Protein AF-A0A538L6X6-F1 (afdb_monomer_lite)

Foldseek 3Di:
DDPLLVVLVVLLCVPVVDDDPLSVQLVVCSVVVNLVSNVVSLVVDDDDPVSSVVNVVSSVVSNVVCVVVVD

Secondary structure (DSSP, 8-state):
--HHHHHHHHHHHHH--S--HHHHHHHHHHHTT-HHHHHHHHHTS---HHHHHHHHHHHHHHHHHHHHHT-

Radius of gyration: 11.32 Å; chains: 1; bounding box: 27×19×31 Å

Structure (mmCIF, N/CA/C/O backbone):
data_AF-A0A538L6X6-F1
#
_entry.id   AF-A0A538L6X6-F1
#
loop_
_atom_site.group_PDB
_atom_site.id
_atom_site.type_symbol
_atom_site.label_atom_id
_atom_site.label_alt_id
_atom_site.label_comp_id
_atom_site.label_asym_id
_atom_site.label_entity_id
_atom_site.label_seq_id
_atom_site.pdbx_PDB_ins_code
_atom_site.Cartn_x
_atom_site.Cartn_y
_atom_site.Cartn_z
_atom_site.occupancy
_atom_site.B_iso_or_equiv
_atom_site.auth_seq_id
_atom_site.auth_comp_id
_atom_site.auth_asym_id
_atom_site.auth_atom_id
_atom_site.pdbx_PDB_model_num
ATOM 1 N N . MET A 1 1 ? 10.873 9.516 -10.281 1.00 62.97 1 MET A N 1
ATOM 2 C CA . MET A 1 1 ? 9.738 8.800 -9.664 1.00 62.97 1 MET A CA 1
ATOM 3 C C . MET A 1 1 ? 8.556 8.915 -10.597 1.00 62.97 1 MET A C 1
ATOM 5 O O . MET A 1 1 ? 8.273 10.010 -11.072 1.00 62.97 1 MET A O 1
ATOM 9 N N . GLU A 1 2 ? 7.931 7.790 -10.906 1.00 83.12 2 GLU A N 1
ATOM 10 C CA . GLU A 1 2 ? 6.807 7.715 -11.840 1.00 83.12 2 GLU A CA 1
ATOM 11 C C . GLU A 1 2 ? 5.486 8.083 -11.144 1.00 83.12 2 GLU A C 1
ATOM 13 O O . GLU A 1 2 ? 5.352 7.953 -9.924 1.00 83.12 2 GLU A O 1
ATOM 18 N N . ALA A 1 3 ? 4.496 8.558 -11.907 1.00 87.31 3 ALA A N 1
ATOM 19 C CA . ALA A 1 3 ? 3.262 9.120 -11.343 1.00 87.31 3 ALA A CA 1
ATOM 20 C C . ALA A 1 3 ? 2.481 8.121 -10.461 1.00 87.31 3 ALA A C 1
ATOM 22 O O . ALA A 1 3 ? 1.872 8.522 -9.464 1.00 87.31 3 ALA A O 1
ATOM 23 N N . ALA A 1 4 ? 2.529 6.827 -10.795 1.00 88.06 4 ALA A N 1
ATOM 24 C CA . ALA A 1 4 ? 1.876 5.764 -10.032 1.00 88.06 4 ALA A CA 1
ATOM 25 C C . ALA A 1 4 ? 2.528 5.539 -8.654 1.00 88.06 4 ALA A C 1
ATOM 27 O O . ALA A 1 4 ? 1.828 5.531 -7.644 1.00 88.06 4 ALA A O 1
ATOM 28 N N . GLU A 1 5 ? 3.862 5.466 -8.593 1.00 90.12 5 GLU A N 1
ATOM 29 C CA . GLU A 1 5 ? 4.631 5.316 -7.345 1.00 90.12 5 GLU A CA 1
ATOM 30 C C . GLU A 1 5 ? 4.361 6.488 -6.382 1.00 90.12 5 GLU A C 1
ATOM 32 O O . GLU A 1 5 ? 4.080 6.301 -5.195 1.00 90.12 5 GLU A O 1
ATOM 37 N N . VAL A 1 6 ? 4.366 7.721 -6.906 1.00 92.81 6 VAL A N 1
ATOM 38 C CA . VAL A 1 6 ? 4.062 8.929 -6.119 1.00 92.81 6 VAL A CA 1
ATOM 39 C C . VAL A 1 6 ? 2.626 8.899 -5.595 1.00 92.81 6 VAL A C 1
ATOM 41 O O . VAL A 1 6 ? 2.378 9.263 -4.442 1.00 92.81 6 VAL A O 1
ATOM 44 N N . SER A 1 7 ? 1.680 8.455 -6.424 1.00 93.75 7 SER A N 1
ATOM 45 C CA . SER A 1 7 ? 0.271 8.331 -6.041 1.00 93.75 7 SER A CA 1
ATOM 46 C C . SER A 1 7 ? 0.080 7.304 -4.925 1.00 93.75 7 SER A C 1
ATOM 48 O O . SER A 1 7 ? -0.598 7.606 -3.939 1.00 93.75 7 SER A O 1
ATOM 50 N N . LEU A 1 8 ? 0.746 6.149 -5.022 1.00 93.44 8 LEU A N 1
ATOM 51 C CA . LEU A 1 8 ? 0.737 5.113 -3.991 1.00 93.44 8 LEU A CA 1
ATOM 52 C C . LEU A 1 8 ? 1.316 5.631 -2.670 1.00 93.44 8 LEU A C 1
ATOM 54 O O . LEU A 1 8 ? 0.631 5.595 -1.647 1.00 93.44 8 LEU A O 1
ATOM 58 N N . ARG A 1 9 ? 2.522 6.217 -2.679 1.00 93.62 9 ARG A N 1
ATOM 59 C CA . ARG A 1 9 ? 3.127 6.791 -1.460 1.00 93.62 9 ARG A CA 1
ATOM 60 C C . ARG A 1 9 ? 2.266 7.889 -0.842 1.00 93.62 9 ARG A C 1
ATOM 62 O O . ARG A 1 9 ? 2.119 7.958 0.379 1.00 93.62 9 ARG A O 1
ATOM 69 N N . ARG A 1 10 ? 1.668 8.756 -1.666 1.00 94.62 10 ARG A N 1
ATOM 70 C CA . ARG A 1 10 ? 0.755 9.801 -1.183 1.00 94.62 10 ARG A CA 1
ATOM 71 C C . ARG A 1 10 ? -0.474 9.196 -0.513 1.00 94.62 10 ARG A C 1
ATOM 73 O O . ARG A 1 10 ? -0.901 9.702 0.526 1.00 94.62 10 ARG A O 1
ATOM 80 N N . TRP A 1 11 ? -1.038 8.140 -1.092 1.00 95.12 11 TRP A N 1
ATOM 81 C CA . TRP A 1 11 ? -2.175 7.437 -0.514 1.00 95.12 11 TRP A CA 1
ATOM 82 C C . TRP A 1 11 ? -1.806 6.766 0.814 1.00 95.12 11 TRP A C 1
ATOM 84 O O . TRP A 1 11 ? -2.512 6.986 1.797 1.00 95.12 11 TRP A O 1
ATOM 94 N N . LEU A 1 12 ? -0.668 6.063 0.887 1.00 92.06 12 LEU A N 1
ATOM 95 C CA . LEU A 1 12 ? -0.178 5.424 2.117 1.00 92.06 12 LEU A CA 1
ATOM 96 C C . LEU A 1 12 ? -0.031 6.436 3.254 1.00 92.06 12 LEU A C 1
ATOM 98 O O . LEU A 1 12 ? -0.615 6.259 4.318 1.00 92.06 12 LEU A O 1
ATOM 102 N N . ARG A 1 13 ? 0.628 7.571 2.997 1.00 91.44 13 ARG A N 1
ATOM 103 C CA . ARG A 1 13 ? 0.779 8.654 3.985 1.00 91.44 13 ARG A CA 1
ATOM 104 C C . ARG A 1 13 ? -0.558 9.266 4.417 1.00 91.44 13 ARG A C 1
ATOM 106 O O . ARG A 1 13 ? -0.675 9.786 5.525 1.00 91.44 13 ARG A O 1
ATOM 113 N N . ARG A 1 14 ? -1.567 9.252 3.536 1.00 93.25 14 ARG A N 1
ATOM 114 C CA . ARG A 1 14 ? -2.907 9.798 3.803 1.00 93.25 14 ARG A CA 1
ATOM 115 C C . ARG A 1 14 ? -3.761 8.836 4.629 1.00 93.25 14 ARG A C 1
ATOM 117 O O . ARG A 1 14 ? -4.440 9.304 5.539 1.00 93.25 14 ARG A O 1
ATOM 124 N N . GLN A 1 15 ? -3.761 7.546 4.292 1.00 91.50 15 GLN A N 1
ATOM 125 C CA . GLN A 1 15 ? -4.601 6.535 4.944 1.00 91.50 15 GLN A CA 1
ATOM 126 C C . GLN A 1 15 ? -3.955 5.965 6.209 1.00 91.50 15 GLN A C 1
ATOM 128 O O . GLN A 1 15 ? -4.640 5.762 7.205 1.00 91.50 15 GLN A O 1
ATOM 133 N N . LEU A 1 16 ? -2.634 5.778 6.207 1.00 88.44 16 LEU A N 1
ATOM 134 C CA . LEU A 1 16 ? -1.853 5.226 7.314 1.00 88.44 16 LEU A CA 1
ATOM 135 C C . LEU A 1 16 ? -1.037 6.339 7.986 1.00 88.44 16 LEU A C 1
ATOM 137 O O . LEU A 1 16 ? 0.190 6.328 8.003 1.00 88.44 16 LEU A O 1
ATOM 141 N N . ARG A 1 17 ? -1.722 7.357 8.521 1.00 86.44 17 ARG A N 1
ATOM 142 C CA . ARG A 1 17 ? -1.047 8.527 9.122 1.00 86.44 17 ARG A CA 1
ATOM 143 C C . ARG A 1 17 ? -0.192 8.175 10.337 1.00 86.44 17 ARG A C 1
ATOM 145 O O . ARG A 1 17 ? 0.794 8.863 10.585 1.00 86.44 17 ARG A O 1
ATOM 152 N N . GLN A 1 18 ? -0.579 7.147 11.092 1.00 86.81 18 GLN A N 1
ATOM 153 C CA . GLN A 1 18 ? 0.197 6.696 12.241 1.00 86.81 18 GLN A CA 1
ATOM 154 C C . GLN A 1 18 ? 1.356 5.806 11.782 1.00 86.81 18 GLN A C 1
ATOM 156 O O . GLN A 1 18 ? 1.137 4.899 10.973 1.00 86.81 18 GLN A O 1
ATOM 161 N N . PRO A 1 19 ? 2.588 6.048 12.262 1.00 83.25 19 PRO A N 1
ATOM 162 C CA . PRO A 1 19 ? 3.680 5.113 12.051 1.00 83.25 19 PRO A CA 1
ATOM 163 C C . PRO A 1 19 ? 3.345 3.799 12.760 1.00 83.25 19 PRO A C 1
ATOM 165 O O . PRO A 1 19 ? 2.948 3.778 13.924 1.00 83.25 19 PRO A O 1
ATOM 168 N N . THR A 1 20 ? 3.450 2.703 12.020 1.00 89.50 20 THR A N 1
ATOM 169 C CA . THR A 1 20 ? 3.329 1.340 12.536 1.00 89.50 20 THR A CA 1
ATOM 170 C C . THR A 1 20 ? 4.383 0.495 11.831 1.00 89.50 20 THR A C 1
ATOM 172 O O . THR A 1 20 ? 4.672 0.782 10.666 1.00 89.50 20 THR A O 1
ATOM 175 N N . PRO A 1 21 ? 4.905 -0.572 12.461 1.00 94.00 21 PRO A N 1
ATOM 176 C CA . PRO A 1 21 ? 5.886 -1.440 11.810 1.00 94.00 21 PRO A CA 1
ATOM 177 C C . PRO A 1 21 ? 5.394 -1.974 10.457 1.00 94.00 21 PRO A C 1
ATOM 179 O O . PRO A 1 21 ? 6.134 -2.012 9.481 1.00 94.00 21 PRO A O 1
ATOM 182 N N . LEU A 1 22 ? 4.103 -2.310 10.363 1.00 93.06 22 LEU A N 1
ATOM 183 C CA . LEU A 1 22 ? 3.507 -2.803 9.123 1.00 93.06 22 LEU A CA 1
ATOM 184 C C . LEU A 1 22 ? 3.472 -1.732 8.019 1.00 93.06 22 LEU A C 1
ATOM 186 O O . LEU A 1 22 ? 3.717 -2.042 6.856 1.00 93.06 22 LEU A O 1
ATOM 190 N N . ARG A 1 23 ? 3.198 -0.467 8.371 1.00 93.50 23 ARG A N 1
ATOM 191 C CA . ARG A 1 23 ? 3.267 0.654 7.421 1.00 93.50 23 ARG A CA 1
ATOM 192 C C . ARG A 1 23 ? 4.702 0.883 6.956 1.00 93.50 23 ARG A C 1
ATOM 194 O O . ARG A 1 23 ? 4.908 1.066 5.765 1.00 93.50 23 ARG A O 1
ATOM 201 N N . GLU A 1 24 ? 5.664 0.894 7.872 1.00 94.56 24 GLU A N 1
ATOM 202 C CA . GLU 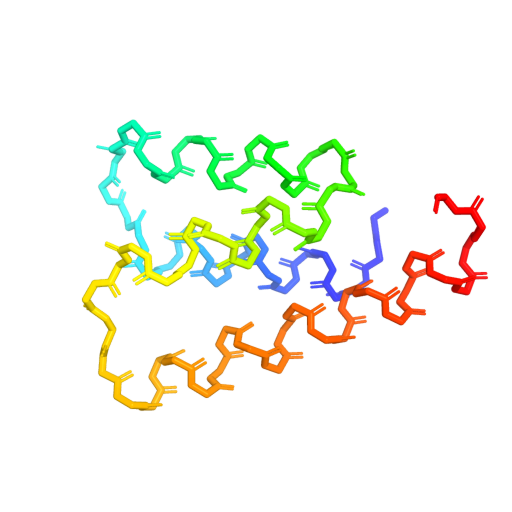A 1 24 ? 7.080 1.108 7.544 1.00 94.56 24 GLU A CA 1
ATOM 203 C C . GLU A 1 24 ? 7.588 0.023 6.590 1.00 94.56 24 GLU A C 1
ATOM 205 O O . GLU A 1 24 ? 8.231 0.331 5.592 1.00 94.56 24 GLU A O 1
ATOM 210 N N . HIS A 1 25 ? 7.207 -1.235 6.827 1.00 96.38 25 HIS A N 1
ATOM 211 C CA . HIS A 1 25 ? 7.514 -2.337 5.916 1.00 96.38 25 HIS A CA 1
ATOM 212 C C . HIS A 1 25 ? 6.859 -2.153 4.543 1.00 96.38 25 HIS A C 1
ATOM 214 O O . HIS A 1 25 ? 7.480 -2.434 3.523 1.00 96.38 25 HIS A O 1
ATOM 220 N N . LEU A 1 26 ? 5.619 -1.656 4.500 1.00 95.75 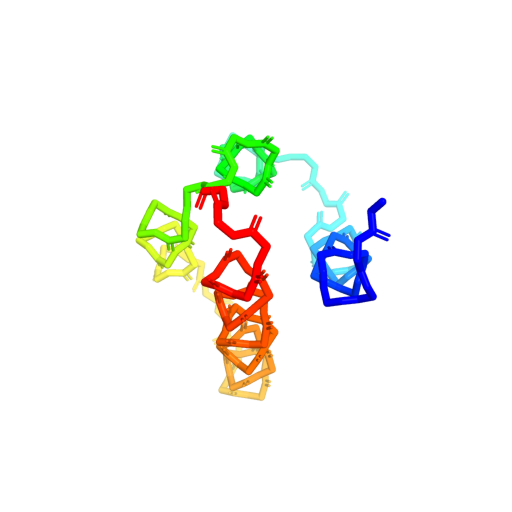26 LEU A N 1
ATOM 221 C CA . LEU A 1 26 ? 4.930 -1.391 3.238 1.00 95.75 26 LEU A CA 1
ATOM 222 C C . LEU A 1 26 ? 5.595 -0.244 2.466 1.00 95.75 26 LEU A C 1
ATOM 224 O O . LEU A 1 26 ? 5.740 -0.323 1.250 1.00 95.75 26 LEU A O 1
ATOM 228 N N . GLU A 1 27 ? 6.040 0.804 3.158 1.00 93.62 27 GLU A N 1
ATOM 229 C CA . GLU A 1 27 ? 6.817 1.887 2.549 1.00 93.62 27 GLU A CA 1
ATOM 230 C C . GLU A 1 27 ? 8.165 1.378 2.022 1.00 93.62 27 GLU A C 1
ATOM 232 O O . GLU A 1 27 ? 8.516 1.692 0.885 1.00 93.62 27 GLU A O 1
ATOM 237 N N . ALA A 1 28 ? 8.853 0.520 2.782 1.00 95.94 28 ALA A N 1
ATOM 238 C CA . ALA A 1 28 ? 10.096 -0.114 2.357 1.00 95.94 28 ALA A CA 1
ATOM 239 C C . ALA A 1 28 ? 9.903 -1.019 1.127 1.00 95.94 28 ALA A C 1
ATOM 241 O O . ALA A 1 28 ? 10.722 -0.974 0.214 1.00 95.94 28 ALA A O 1
ATOM 242 N N . ALA A 1 29 ? 8.821 -1.798 1.048 1.00 97.00 29 ALA A N 1
ATOM 243 C CA . ALA A 1 29 ? 8.519 -2.609 -0.136 1.00 97.00 29 ALA A CA 1
ATOM 244 C C . ALA A 1 29 ? 8.337 -1.737 -1.393 1.00 97.00 29 ALA A C 1
ATOM 246 O O . ALA A 1 29 ? 8.865 -2.053 -2.456 1.00 97.00 29 ALA A O 1
ATOM 247 N N . VAL A 1 30 ? 7.663 -0.587 -1.257 1.00 94.50 30 VAL A N 1
ATOM 248 C CA . VAL A 1 30 ? 7.505 0.386 -2.354 1.00 94.50 30 VAL A CA 1
ATOM 249 C C . VAL A 1 30 ? 8.826 1.076 -2.711 1.00 94.50 30 VAL A C 1
ATOM 251 O O . VAL A 1 30 ? 9.036 1.440 -3.861 1.00 94.50 30 VAL A O 1
ATOM 254 N N . GLU A 1 31 ? 9.719 1.311 -1.750 1.00 93.31 31 GLU A N 1
ATOM 255 C CA . GLU A 1 31 ? 11.064 1.860 -1.998 1.00 93.31 31 GLU A CA 1
ATOM 256 C C . GLU A 1 31 ? 12.016 0.878 -2.682 1.00 93.31 31 GLU A C 1
ATOM 258 O O . GLU A 1 31 ? 12.882 1.320 -3.434 1.00 93.31 31 GLU A O 1
ATOM 263 N N . ASN A 1 32 ? 11.835 -0.424 -2.463 1.00 94.81 32 ASN A N 1
ATOM 264 C CA . ASN A 1 32 ? 12.659 -1.480 -3.054 1.00 94.81 32 ASN A CA 1
ATOM 265 C C . ASN A 1 32 ? 12.072 -2.070 -4.344 1.00 94.81 32 ASN A C 1
ATOM 267 O O . ASN A 1 32 ? 12.559 -3.099 -4.800 1.00 94.81 32 ASN A O 1
ATOM 271 N N . ASP A 1 33 ? 11.038 -1.447 -4.917 1.00 96.06 33 ASP A N 1
ATOM 272 C CA . ASP A 1 33 ? 10.376 -1.941 -6.126 1.00 96.06 33 ASP A CA 1
ATOM 273 C C . ASP A 1 33 ? 9.885 -3.410 -5.986 1.00 96.06 33 ASP A C 1
ATOM 275 O O . ASP A 1 33 ? 9.914 -4.177 -6.943 1.00 96.06 33 ASP A O 1
ATOM 279 N N . ASP A 1 34 ? 9.400 -3.803 -4.790 1.00 97.12 34 ASP A N 1
ATOM 280 C CA . ASP A 1 34 ? 8.856 -5.144 -4.490 1.00 97.12 34 ASP A CA 1
ATOM 281 C C . ASP A 1 34 ? 7.311 -5.138 -4.406 1.00 97.12 34 ASP A C 1
ATOM 283 O O . ASP A 1 34 ? 6.718 -5.007 -3.322 1.00 97.12 34 ASP A O 1
ATOM 287 N N . PRO A 1 35 ? 6.612 -5.287 -5.546 1.00 96.25 35 PRO A N 1
ATOM 288 C CA . PRO A 1 35 ? 5.154 -5.311 -5.573 1.00 96.25 35 PRO A CA 1
ATOM 289 C C . PRO A 1 35 ? 4.535 -6.548 -4.929 1.00 96.25 35 PRO A C 1
ATOM 291 O O . PRO A 1 35 ? 3.416 -6.479 -4.409 1.00 96.25 35 PRO A O 1
ATOM 294 N N . ALA A 1 36 ? 5.247 -7.675 -4.919 1.00 97.06 36 ALA A N 1
ATOM 295 C CA . ALA A 1 36 ? 4.749 -8.897 -4.305 1.00 97.06 36 ALA A CA 1
ATOM 296 C C . ALA A 1 36 ? 4.662 -8.743 -2.781 1.00 97.06 36 ALA A C 1
ATOM 298 O O . ALA A 1 36 ? 3.647 -9.103 -2.179 1.00 97.06 36 ALA A O 1
ATOM 299 N N . GLU A 1 37 ? 5.693 -8.168 -2.159 1.00 97.88 37 GLU A N 1
ATOM 300 C CA . GLU A 1 37 ? 5.682 -7.873 -0.727 1.00 97.88 37 GLU A CA 1
ATOM 301 C C . GLU A 1 37 ? 4.673 -6.778 -0.380 1.00 97.88 37 GLU A C 1
ATOM 303 O O . GLU A 1 37 ? 3.913 -6.930 0.579 1.00 97.88 37 GLU A O 1
ATOM 308 N N . ALA A 1 38 ? 4.574 -5.722 -1.195 1.00 97.25 38 ALA A N 1
ATOM 309 C CA . ALA A 1 38 ? 3.577 -4.675 -0.981 1.00 97.25 38 ALA A CA 1
ATOM 310 C C . ALA A 1 38 ? 2.142 -5.238 -0.954 1.00 97.25 38 ALA A C 1
ATOM 312 O O . ALA A 1 38 ? 1.356 -4.884 -0.068 1.00 97.25 38 ALA A O 1
ATOM 313 N N . ARG A 1 39 ? 1.808 -6.170 -1.861 1.00 97.00 39 ARG A N 1
ATOM 314 C CA . ARG A 1 39 ? 0.512 -6.871 -1.853 1.00 97.00 39 ARG A CA 1
ATOM 315 C C . ARG A 1 39 ? 0.296 -7.694 -0.588 1.00 97.00 39 ARG A C 1
ATOM 317 O O . ARG A 1 39 ? -0.731 -7.523 0.069 1.00 97.00 39 ARG A O 1
ATOM 324 N N . ARG A 1 40 ? 1.277 -8.521 -0.206 1.00 97.12 40 ARG A N 1
ATOM 325 C CA . ARG A 1 40 ? 1.206 -9.334 1.022 1.00 97.12 40 ARG A CA 1
ATOM 326 C C . ARG A 1 40 ? 0.971 -8.476 2.262 1.00 97.12 40 ARG A C 1
ATOM 328 O O . ARG A 1 40 ? 0.204 -8.852 3.143 1.00 97.12 40 ARG A O 1
ATOM 335 N N . LEU A 1 41 ? 1.610 -7.312 2.344 1.00 96.25 41 LEU A N 1
ATOM 336 C CA . LEU A 1 41 ? 1.448 -6.396 3.472 1.00 96.25 41 LEU A CA 1
ATOM 337 C C . LEU A 1 41 ? 0.075 -5.713 3.469 1.00 96.25 41 LEU A C 1
ATOM 339 O O . LEU A 1 41 ? -0.534 -5.590 4.529 1.00 96.25 41 LEU A O 1
ATOM 343 N N . VAL A 1 42 ? -0.444 -5.320 2.301 1.00 94.50 42 VAL A N 1
ATOM 344 C CA . VAL A 1 42 ? -1.787 -4.725 2.151 1.00 94.50 42 VAL A CA 1
ATOM 345 C C . VAL A 1 42 ? -2.904 -5.665 2.614 1.00 94.50 42 VAL A C 1
ATOM 347 O O . VAL A 1 42 ? -3.881 -5.210 3.210 1.00 94.50 42 VAL A O 1
ATOM 350 N N . GLU A 1 43 ? -2.756 -6.974 2.414 1.00 95.38 43 GLU A N 1
ATOM 351 C CA . GLU A 1 43 ? -3.705 -7.980 2.915 1.00 95.38 43 GLU A CA 1
ATOM 352 C C . GLU A 1 43 ? -3.801 -8.009 4.447 1.00 95.38 43 GLU A C 1
ATOM 354 O O . GLU A 1 43 ? -4.843 -8.372 4.990 1.00 95.38 43 GLU A O 1
ATOM 359 N N . ARG A 1 44 ? -2.753 -7.569 5.155 1.00 94.81 44 ARG A N 1
ATOM 360 C CA . ARG A 1 44 ? -2.694 -7.558 6.626 1.00 94.81 44 ARG A CA 1
ATOM 361 C C . ARG A 1 44 ? -3.368 -6.338 7.257 1.00 94.81 44 ARG A C 1
ATOM 363 O O . ARG A 1 44 ? -3.502 -6.29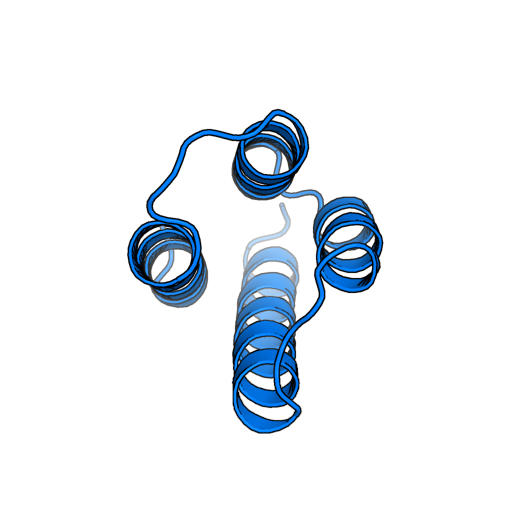7 8.477 1.00 94.81 44 ARG A O 1
ATOM 370 N N . PHE A 1 45 ? -3.777 -5.350 6.460 1.00 92.00 45 PHE A N 1
ATOM 371 C CA . PHE A 1 45 ? -4.520 -4.188 6.944 1.00 92.00 45 PHE A CA 1
ATOM 372 C C . PHE A 1 45 ? -6.033 -4.405 6.852 1.00 92.00 45 PHE A C 1
ATOM 374 O O . PHE A 1 45 ? -6.566 -4.894 5.851 1.00 92.00 45 PHE A O 1
ATOM 381 N N . GLU A 1 46 ? -6.740 -3.940 7.879 1.00 91.88 46 GLU A N 1
ATOM 382 C CA . GLU A 1 46 ? -8.199 -3.863 7.886 1.00 91.88 46 GLU A CA 1
ATOM 383 C C . GLU A 1 46 ? -8.662 -2.609 7.136 1.00 91.88 46 GLU A C 1
ATOM 385 O O . GLU A 1 46 ? -8.870 -1.536 7.704 1.00 91.88 46 GLU A O 1
ATOM 390 N N . PHE A 1 47 ? -8.785 -2.738 5.818 1.00 92.19 47 PHE A N 1
ATOM 391 C CA . PHE A 1 47 ? -9.360 -1.708 4.962 1.00 92.19 47 PHE A CA 1
ATOM 392 C C . PHE A 1 47 ? -10.856 -1.914 4.761 1.00 92.19 47 PHE A C 1
ATOM 394 O O . PHE A 1 47 ? -11.330 -3.040 4.624 1.00 92.19 47 PHE A O 1
ATOM 401 N N . THR A 1 48 ? -11.587 -0.806 4.629 1.00 94.94 48 THR A N 1
ATOM 402 C CA . THR A 1 48 ? -12.909 -0.841 3.991 1.00 94.94 48 THR A CA 1
ATOM 403 C C . THR A 1 48 ? -12.777 -1.323 2.544 1.00 94.94 48 THR A C 1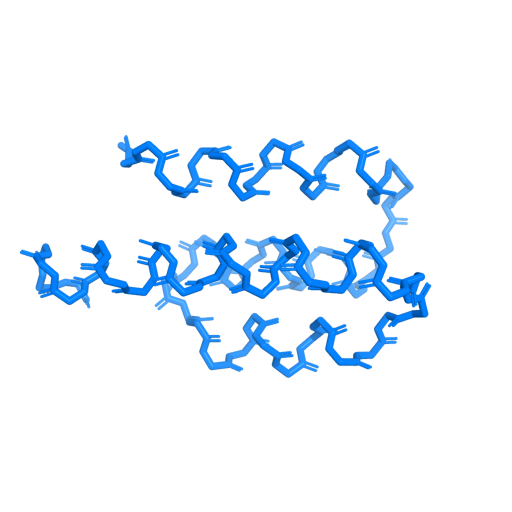
ATOM 405 O O . THR A 1 48 ? -11.746 -1.095 1.905 1.00 94.94 48 THR A O 1
ATOM 408 N N . ASP A 1 49 ? -13.834 -1.899 1.969 1.00 95.50 49 ASP A N 1
ATOM 409 C CA . ASP A 1 49 ? -13.806 -2.367 0.574 1.00 95.50 49 ASP A CA 1
ATOM 410 C C . ASP A 1 49 ? -13.412 -1.262 -0.416 1.00 95.50 49 ASP A C 1
ATOM 412 O O . ASP A 1 49 ? -12.728 -1.504 -1.409 1.00 95.50 49 ASP A O 1
ATOM 416 N N . ALA A 1 50 ? -13.830 -0.020 -0.149 1.00 95.12 50 ALA A N 1
ATOM 417 C CA . ALA A 1 50 ? -13.477 1.127 -0.977 1.00 95.12 50 ALA A CA 1
ATOM 418 C C . ALA A 1 50 ? -11.979 1.465 -0.894 1.00 95.12 50 ALA A C 1
ATOM 420 O O . ALA A 1 50 ? -11.362 1.764 -1.917 1.00 95.12 50 ALA A O 1
ATOM 421 N N . GLN A 1 51 ? -11.387 1.404 0.303 1.00 94.81 51 GLN A N 1
ATOM 422 C CA . GLN A 1 51 ? -9.945 1.586 0.482 1.00 94.81 51 GLN A CA 1
ATOM 423 C C . GLN A 1 51 ? -9.160 0.445 -0.167 1.00 94.81 51 GLN A C 1
ATOM 425 O O . GLN A 1 51 ? -8.188 0.724 -0.865 1.00 94.81 51 GLN A O 1
ATOM 430 N N . ARG A 1 52 ? -9.621 -0.803 -0.004 1.00 95.50 52 ARG A N 1
ATOM 431 C CA . ARG A 1 52 ? -9.014 -2.000 -0.597 1.00 95.50 52 ARG A CA 1
ATOM 432 C C . ARG A 1 52 ? -8.965 -1.913 -2.125 1.00 95.50 52 ARG A C 1
ATOM 434 O O . ARG A 1 52 ? -7.884 -1.951 -2.701 1.00 95.50 52 ARG A O 1
ATOM 441 N N . ARG A 1 53 ? -10.102 -1.627 -2.769 1.00 96.12 53 ARG A N 1
ATOM 442 C CA . ARG A 1 53 ? -10.158 -1.434 -4.230 1.00 96.12 53 ARG A CA 1
ATOM 443 C C . ARG A 1 53 ? -9.249 -0.311 -4.726 1.00 96.12 53 ARG A C 1
ATOM 445 O O . ARG A 1 53 ? -8.743 -0.381 -5.842 1.00 96.12 53 ARG A O 1
ATOM 452 N N . ASN A 1 54 ? -9.091 0.761 -3.948 1.00 95.81 54 ASN A N 1
ATOM 453 C CA . ASN A 1 54 ? -8.232 1.881 -4.329 1.00 95.81 54 ASN A CA 1
ATOM 454 C C . ASN A 1 54 ? -6.749 1.487 -4.265 1.00 95.81 54 ASN A C 1
ATOM 456 O O . ASN A 1 54 ? -6.024 1.683 -5.236 1.00 95.81 54 ASN A O 1
ATOM 460 N N . VAL A 1 55 ? -6.304 0.887 -3.155 1.00 95.44 55 VAL A N 1
ATOM 461 C CA . VAL A 1 55 ? -4.900 0.472 -3.023 1.00 95.44 55 VAL A CA 1
ATOM 462 C C . VAL A 1 55 ? -4.526 -0.611 -4.035 1.00 95.44 55 VAL A C 1
ATOM 464 O O . VAL A 1 55 ? -3.443 -0.542 -4.604 1.00 95.44 55 VAL A O 1
ATOM 467 N N . GLU A 1 56 ? -5.433 -1.538 -4.346 1.00 96.12 56 GLU A N 1
ATOM 468 C CA . GLU A 1 56 ? -5.221 -2.558 -5.382 1.00 96.12 56 GLU A CA 1
ATOM 469 C C . GLU A 1 56 ? -5.004 -1.936 -6.771 1.00 96.12 56 GLU A C 1
ATOM 471 O O . GLU A 1 56 ? -4.048 -2.297 -7.455 1.00 96.12 56 GLU A O 1
ATOM 476 N N . GLN A 1 57 ? -5.811 -0.938 -7.156 1.00 97.19 57 GLN A N 1
ATOM 477 C CA . GLN A 1 57 ? -5.629 -0.206 -8.420 1.00 97.19 57 GLN A CA 1
ATOM 478 C C . GLN A 1 57 ? -4.309 0.576 -8.465 1.00 97.19 57 GLN A C 1
ATOM 480 O O . GLN A 1 57 ? -3.665 0.657 -9.514 1.00 97.19 57 GLN A O 1
ATOM 485 N N . LEU A 1 58 ? -3.897 1.164 -7.338 1.00 97.31 58 LEU A N 1
ATOM 486 C CA . LEU A 1 58 ? -2.620 1.873 -7.239 1.00 97.31 58 LEU A CA 1
ATOM 487 C C . LEU A 1 58 ? -1.430 0.915 -7.372 1.00 97.31 58 LEU A C 1
ATOM 489 O O . LEU A 1 58 ? -0.482 1.242 -8.086 1.00 97.31 58 LEU A O 1
ATOM 493 N N . LEU A 1 59 ? -1.494 -0.259 -6.734 1.00 96.69 59 LEU A N 1
ATOM 494 C CA . LEU A 1 59 ? -0.476 -1.309 -6.854 1.00 96.69 59 LEU A CA 1
ATOM 495 C C . LEU A 1 59 ? -0.375 -1.821 -8.294 1.00 96.69 59 LEU A C 1
ATOM 497 O O . LEU A 1 59 ? 0.712 -1.852 -8.856 1.00 96.69 59 LEU A O 1
ATOM 501 N N . GLU A 1 60 ? -1.507 -2.107 -8.937 1.00 97.50 60 GLU A N 1
ATOM 502 C CA . GLU A 1 60 ? -1.546 -2.552 -10.335 1.00 97.50 60 GLU A CA 1
ATOM 503 C C . GLU A 1 60 ? -0.964 -1.501 -11.305 1.00 97.50 60 GLU A C 1
ATOM 505 O O . GLU A 1 60 ? -0.226 -1.823 -12.237 1.00 97.50 60 GLU A O 1
ATOM 510 N N . ALA A 1 61 ? -1.270 -0.215 -11.099 1.00 96.50 61 ALA A N 1
ATOM 511 C CA . ALA A 1 61 ? -0.709 0.868 -11.910 1.00 96.50 61 ALA A CA 1
ATOM 512 C C . ALA A 1 61 ? 0.803 1.050 -11.701 1.00 96.50 61 ALA A C 1
ATOM 514 O O . ALA A 1 61 ? 1.524 1.394 -12.645 1.00 96.50 61 ALA A O 1
ATOM 515 N N . TRP A 1 62 ? 1.274 0.838 -10.474 1.00 96.56 62 TRP A N 1
ATOM 516 C CA . TRP A 1 62 ? 2.690 0.887 -10.148 1.00 96.56 62 TRP A CA 1
ATOM 517 C C . TRP A 1 62 ? 3.451 -0.307 -10.736 1.00 96.56 62 TRP A C 1
ATOM 519 O O . TRP A 1 62 ? 4.473 -0.094 -11.376 1.00 96.56 62 TRP A O 1
ATOM 529 N N . GLU A 1 63 ? 2.918 -1.523 -10.667 1.00 96.06 63 GLU A N 1
ATOM 530 C CA . GLU A 1 63 ? 3.527 -2.707 -11.295 1.00 96.06 63 GLU A CA 1
ATOM 531 C C . GLU A 1 63 ? 3.700 -2.559 -12.800 1.00 96.06 63 GLU A C 1
ATOM 533 O O . GLU A 1 63 ? 4.806 -2.710 -13.309 1.00 96.06 63 GLU A O 1
ATOM 538 N N . ARG A 1 64 ? 2.655 -2.110 -13.506 1.00 95.38 64 ARG A N 1
ATOM 539 C CA . ARG A 1 64 ? 2.763 -1.792 -14.940 1.00 95.38 64 ARG A CA 1
ATOM 540 C C . ARG A 1 64 ? 3.862 -0.775 -15.247 1.00 95.38 64 ARG A C 1
ATOM 542 O O . ARG A 1 64 ? 4.388 -0.725 -16.357 1.00 95.38 64 ARG A O 1
ATOM 549 N N . THR A 1 65 ? 4.153 0.106 -14.295 1.00 94.81 65 THR A N 1
ATOM 550 C CA . THR A 1 65 ? 5.226 1.087 -14.425 1.00 94.81 65 THR A CA 1
ATOM 551 C C . THR A 1 65 ? 6.597 0.438 -14.248 1.00 94.81 65 THR A C 1
ATOM 553 O O . THR A 1 65 ? 7.499 0.759 -15.021 1.00 94.81 65 THR A O 1
ATOM 556 N N . LEU A 1 66 ? 6.755 -0.476 -13.287 1.00 93.38 66 LEU A N 1
ATOM 557 C CA . LEU A 1 66 ? 7.982 -1.261 -13.117 1.00 93.38 66 LEU A CA 1
ATOM 558 C C . LEU A 1 66 ? 8.271 -2.082 -14.378 1.00 93.38 66 LEU A C 1
ATOM 560 O O . LEU A 1 66 ? 9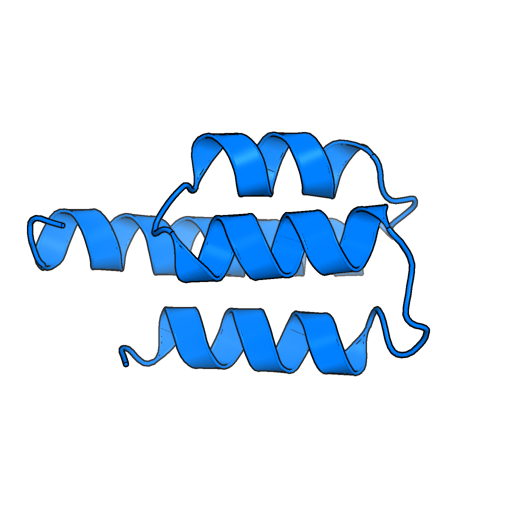.321 -1.886 -14.989 1.00 93.38 66 LEU A O 1
ATOM 564 N N . ASP A 1 67 ? 7.273 -2.821 -14.872 1.00 92.62 67 ASP A N 1
ATOM 565 C CA . ASP A 1 67 ? 7.368 -3.611 -16.108 1.00 92.62 67 ASP A CA 1
ATOM 566 C C . ASP A 1 67 ? 7.811 -2.761 -17.310 1.00 92.62 67 ASP A C 1
ATOM 568 O O . ASP A 1 67 ? 8.684 -3.147 -18.088 1.00 92.62 67 ASP A O 1
ATOM 572 N N . ARG A 1 68 ? 7.235 -1.558 -17.461 1.00 92.38 68 ARG A N 1
ATOM 573 C CA . ARG A 1 68 ? 7.581 -0.620 -18.543 1.00 92.38 68 ARG A CA 1
ATOM 574 C C . ARG A 1 68 ? 8.995 -0.056 -18.412 1.00 92.38 68 ARG A C 1
ATOM 576 O O . ARG A 1 68 ? 9.601 0.292 -19.424 1.00 92.38 68 ARG A O 1
ATOM 583 N N . THR A 1 69 ? 9.480 0.121 -17.187 1.00 90.00 69 THR A N 1
ATOM 584 C CA . THR A 1 69 ? 10.793 0.727 -16.921 1.00 90.00 69 THR A CA 1
ATOM 585 C C . THR A 1 69 ? 11.918 -0.299 -16.820 1.00 90.00 69 THR A C 1
ATOM 587 O O . THR A 1 69 ? 13.080 0.104 -16.830 1.00 90.00 69 THR A O 1
ATOM 590 N N . GLY A 1 70 ? 11.591 -1.597 -16.798 1.00 82.75 70 GLY A N 1
ATOM 591 C CA . GLY A 1 70 ? 12.561 -2.688 -16.712 1.00 82.75 70 GLY A CA 1
ATOM 592 C C . GLY A 1 70 ? 13.319 -2.713 -15.385 1.00 82.75 70 GLY A C 1
ATOM 593 O O . GLY A 1 70 ? 14.481 -3.118 -15.374 1.00 82.75 70 GLY A O 1
ATOM 594 N N . ARG A 1 71 ? 12.693 -2.212 -14.313 1.00 72.31 71 ARG A N 1
ATOM 595 C CA . ARG A 1 71 ? 13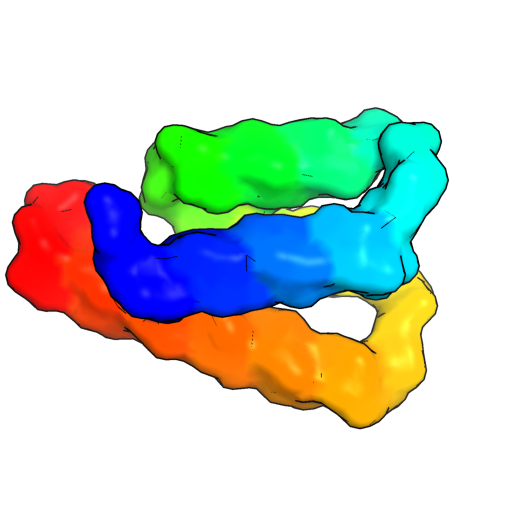.200 -2.358 -12.945 1.00 72.31 71 ARG A CA 1
ATOM 596 C C . ARG A 1 71 ? 12.765 -3.677 -12.336 1.00 72.31 71 ARG A C 1
ATOM 598 O O . ARG A 1 71 ? 11.639 -4.110 -12.660 1.00 72.31 71 ARG A O 1
#

Sequence (71 aa):
MEAAEVSLRRWLRRQLRQPTPLREHLEAAVENDDPAEARRLVERFEFTDAQRRNVEQLLEAWERTLDRTGR

pLDDT: mean 92.92, std 5.58, range [62.97, 97.88]